Protein AF-A0A8D0HKA5-F1 (afdb_monomer)

Secondary structure (DSSP, 8-state):
--S----EEEEE-TTS-SS--HHHHHHHHHHHHHT--TTS-----EEEEEESS-TTSSTTPPEEEEE--PPPP-----SSSPPPP---------

Organism: Sphenodon punctatus (NCBI:txid8508)

Foldseek 3Di:
DPPDDQQEDEDEPAADDFDDDPVNQVVLVVVQVVPCDPPNDRRHYKYKYWHQNHPPDDPRDIDIAIAHDDDFPPPPPDDDDDDDGPPPRRDDDD

Mean predicted aligned error: 10.41 Å

Radius of gyration: 16.58 Å; Cα contacts (8 Å, |Δi|>4): 115; chains: 1; bounding box: 38×24×51 Å

Structure (mmCIF, N/CA/C/O backbone):
data_AF-A0A8D0HKA5-F1
#
_entry.id   AF-A0A8D0HKA5-F1
#
loop_
_atom_site.group_PDB
_atom_site.id
_atom_site.type_symbol
_atom_site.label_atom_id
_atom_site.label_alt_id
_atom_site.label_comp_id
_atom_site.label_asym_id
_atom_site.label_entity_id
_atom_site.label_seq_id
_atom_site.pdbx_PDB_ins_code
_atom_site.Cartn_x
_atom_site.Cartn_y
_atom_site.Cartn_z
_atom_site.occupancy
_atom_site.B_iso_or_equiv
_atom_site.auth_seq_id
_atom_site.auth_comp_id
_atom_site.auth_asym_id
_atom_site.auth_atom_id
_atom_site.pdbx_PDB_model_num
ATOM 1 N N . MET A 1 1 ? -23.875 -7.288 -3.509 1.00 52.00 1 MET A N 1
ATOM 2 C CA . MET A 1 1 ? -22.911 -7.908 -2.576 1.00 52.00 1 MET A CA 1
ATOM 3 C C . MET A 1 1 ? -23.544 -7.917 -1.193 1.00 52.00 1 MET A C 1
ATOM 5 O O . MET A 1 1 ? -23.808 -6.846 -0.669 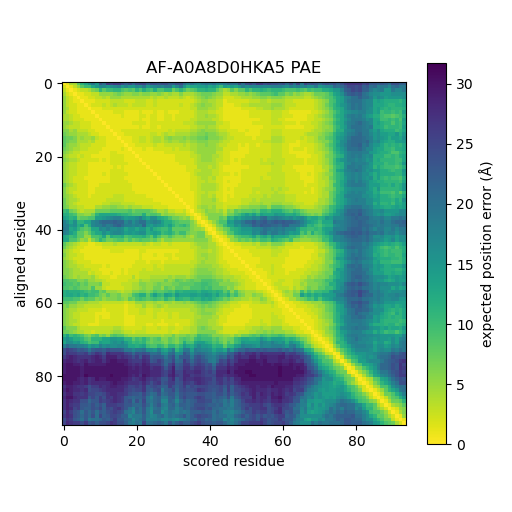1.00 52.00 1 MET A O 1
ATOM 9 N N . ARG A 1 2 ? -23.912 -9.084 -0.656 1.00 78.31 2 ARG A N 1
ATOM 10 C CA . ARG A 1 2 ? -24.443 -9.225 0.712 1.00 78.31 2 ARG A CA 1
ATOM 11 C C . ARG A 1 2 ? -23.490 -10.139 1.479 1.00 78.31 2 ARG A C 1
ATOM 13 O O . ARG A 1 2 ? -23.034 -11.117 0.900 1.00 78.31 2 ARG A O 1
ATOM 20 N N . GLY A 1 3 ? -23.186 -9.799 2.730 1.00 85.69 3 GLY A N 1
ATOM 21 C CA . GLY A 1 3 ? -22.291 -10.594 3.581 1.00 85.69 3 GLY A CA 1
ATOM 22 C C . GLY A 1 3 ? -20.789 -10.384 3.351 1.00 85.69 3 GLY A C 1
ATOM 23 O O . GLY A 1 3 ? -20.009 -11.221 3.784 1.00 85.69 3 GLY A O 1
ATOM 24 N N . LEU A 1 4 ? -20.374 -9.300 2.683 1.00 86.56 4 LEU A N 1
ATOM 25 C CA . LEU A 1 4 ? -18.963 -8.901 2.605 1.00 86.56 4 LEU A CA 1
ATOM 26 C C . LEU A 1 4 ? -18.714 -7.702 3.523 1.00 86.56 4 LEU A C 1
ATOM 28 O O . LEU A 1 4 ? -19.523 -6.773 3.538 1.00 86.56 4 LEU A O 1
ATOM 32 N N . SER A 1 5 ? -17.582 -7.719 4.225 1.00 86.44 5 SER A N 1
ATOM 33 C CA . SER A 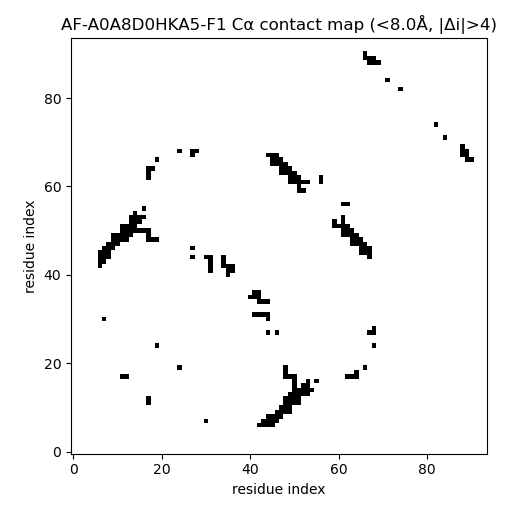1 5 ? -17.085 -6.604 5.037 1.00 86.44 5 SER A CA 1
ATOM 34 C C . SER A 1 5 ? -15.806 -6.046 4.420 1.00 86.44 5 SER A C 1
ATOM 36 O O . SER A 1 5 ? -14.986 -6.802 3.899 1.00 86.44 5 SER A O 1
ATOM 38 N N . LEU A 1 6 ? -15.628 -4.726 4.479 1.00 89.38 6 LEU A N 1
ATOM 39 C CA . LEU A 1 6 ? -14.371 -4.082 4.104 1.00 89.38 6 LEU A CA 1
ATOM 40 C C . LEU A 1 6 ? -13.297 -4.443 5.139 1.00 89.38 6 LEU A C 1
ATOM 42 O O . LEU A 1 6 ? -13.489 -4.185 6.322 1.00 89.38 6 LEU A O 1
ATOM 46 N N . VAL A 1 7 ? -12.191 -5.040 4.689 1.00 90.56 7 VAL A N 1
ATOM 47 C CA . VAL A 1 7 ? -11.093 -5.515 5.559 1.00 90.56 7 VAL A CA 1
ATOM 48 C C . VAL A 1 7 ? -9.744 -4.866 5.247 1.00 90.56 7 VAL A C 1
ATOM 50 O O . VAL A 1 7 ? -8.721 -5.277 5.789 1.00 90.56 7 VAL A O 1
ATOM 53 N N . GLY A 1 8 ? -9.700 -3.899 4.329 1.00 93.50 8 GLY A N 1
ATOM 54 C CA . GLY A 1 8 ? -8.436 -3.348 3.857 1.00 93.50 8 GLY A CA 1
ATOM 55 C C . GLY A 1 8 ? -8.506 -2.689 2.487 1.00 93.50 8 GLY A C 1
ATOM 56 O O . GLY A 1 8 ? -9.586 -2.417 1.962 1.00 93.50 8 GLY A O 1
ATOM 57 N N . TRP A 1 9 ? -7.333 -2.448 1.910 1.00 96.56 9 TRP A N 1
ATOM 58 C CA . TRP A 1 9 ? -7.157 -1.755 0.637 1.00 96.56 9 TRP A CA 1
ATOM 59 C C . TRP A 1 9 ? -5.894 -2.242 -0.084 1.00 96.56 9 TRP A C 1
ATOM 61 O O . TRP A 1 9 ? -5.007 -2.860 0.505 1.00 96.56 9 TRP A O 1
ATOM 71 N N . TYR A 1 10 ? -5.813 -1.970 -1.384 1.00 97.88 10 TYR A N 1
ATOM 72 C CA . TYR A 1 10 ? -4.610 -2.220 -2.167 1.00 97.88 10 TYR A CA 1
ATOM 73 C C . TYR A 1 10 ? -4.426 -1.139 -3.229 1.00 97.88 10 TYR A C 1
ATOM 75 O O . TYR A 1 10 ? -5.400 -0.558 -3.712 1.00 97.88 10 TYR A O 1
ATOM 83 N N . HIS A 1 11 ? -3.182 -0.912 -3.636 1.00 98.25 11 HIS A N 1
ATOM 84 C CA . HIS A 1 11 ? -2.864 -0.188 -4.865 1.00 98.25 11 HIS A CA 1
ATOM 85 C C . HIS A 1 11 ? -1.584 -0.744 -5.492 1.00 98.25 11 HIS A C 1
ATOM 87 O O . HIS A 1 11 ? -0.961 -1.673 -4.974 1.00 98.25 11 HIS A O 1
ATOM 93 N N . SER A 1 12 ? -1.223 -0.220 -6.662 1.00 97.81 12 SER A N 1
ATOM 94 C CA . SER A 1 12 ? -0.023 -0.648 -7.375 1.00 97.81 12 SER A CA 1
ATOM 95 C C . SER A 1 12 ? 1.072 0.411 -7.339 1.00 97.81 12 SER A C 1
ATOM 97 O O . SER A 1 12 ? 0.788 1.603 -7.444 1.00 97.81 12 SER A O 1
ATOM 99 N N . HIS A 1 13 ? 2.319 -0.051 -7.309 1.00 97.75 13 HIS A N 1
ATOM 100 C CA . HIS A 1 13 ? 3.510 0.666 -7.753 1.00 97.75 13 HIS A CA 1
ATOM 101 C C . HIS A 1 13 ? 3.939 0.060 -9.093 1.00 97.75 13 HIS A C 1
ATOM 103 O O . HIS A 1 13 ? 4.763 -0.853 -9.103 1.00 97.75 13 HIS A O 1
ATOM 109 N N . PRO A 1 14 ? 3.381 0.511 -10.236 1.00 95.69 14 PRO A N 1
ATOM 110 C CA . PRO A 1 14 ? 3.495 -0.215 -11.500 1.00 95.69 14 PRO A CA 1
ATOM 111 C C . PRO A 1 14 ? 4.940 -0.535 -11.883 1.00 95.69 14 PRO A C 1
ATOM 113 O O . PRO A 1 14 ? 5.233 -1.666 -12.247 1.00 95.69 14 PRO A O 1
ATOM 116 N N . PHE A 1 15 ? 5.841 0.433 -11.714 1.00 95.81 15 PHE A N 1
ATOM 117 C CA . PHE A 1 15 ? 7.264 0.320 -12.054 1.00 95.81 15 PHE A CA 1
ATOM 118 C C . PHE A 1 15 ? 8.188 0.417 -10.829 1.00 95.81 15 PHE A C 1
ATOM 120 O O . PHE A 1 15 ? 9.404 0.498 -10.978 1.00 95.81 15 PHE A O 1
ATOM 127 N N . GLY A 1 16 ? 7.620 0.449 -9.620 1.00 94.25 16 GLY A N 1
ATOM 128 C CA . GLY A 1 16 ? 8.353 0.594 -8.362 1.00 94.25 16 GLY A CA 1
ATOM 129 C C . GLY A 1 16 ? 8.374 -0.701 -7.558 1.00 94.25 16 GLY A C 1
ATOM 130 O O . GLY A 1 16 ? 7.636 -1.641 -7.846 1.00 94.25 16 GLY A O 1
ATOM 131 N N . HIS A 1 17 ? 9.206 -0.751 -6.519 1.00 93.75 17 HIS A N 1
ATOM 132 C CA . HIS A 1 17 ? 9.186 -1.877 -5.589 1.00 93.75 17 HIS A CA 1
ATOM 133 C C . HIS A 1 17 ? 7.805 -2.007 -4.934 1.00 93.75 17 HIS A C 1
ATOM 135 O O . HIS A 1 17 ? 7.178 -1.006 -4.578 1.00 93.75 17 HIS A O 1
ATOM 141 N N . ALA A 1 18 ? 7.377 -3.248 -4.697 1.00 95.94 18 ALA A N 1
ATOM 142 C CA . ALA A 1 18 ? 6.230 -3.557 -3.849 1.00 95.94 18 ALA A CA 1
ATOM 143 C C . ALA A 1 18 ? 6.592 -3.332 -2.369 1.00 95.94 18 ALA A C 1
ATOM 145 O O . ALA A 1 18 ? 6.671 -4.266 -1.583 1.00 95.94 18 ALA A O 1
ATOM 146 N N . LEU A 1 19 ? 6.920 -2.098 -2.006 1.00 95.81 19 LEU A N 1
ATOM 147 C CA . LEU A 1 19 ? 7.202 -1.668 -0.642 1.00 95.81 19 LEU A CA 1
ATOM 148 C C . LEU A 1 19 ? 6.352 -0.428 -0.356 1.00 95.81 19 LEU A C 1
ATOM 150 O O . LEU A 1 19 ? 6.203 0.399 -1.261 1.00 95.81 19 LEU A O 1
ATOM 154 N N . PRO A 1 20 ? 5.802 -0.292 0.861 1.00 96.62 20 PRO A N 1
ATOM 155 C CA . PRO A 1 20 ? 5.003 0.869 1.219 1.00 96.62 20 PRO A CA 1
ATOM 156 C C . PRO A 1 20 ? 5.870 2.133 1.258 1.00 96.62 20 PRO A C 1
ATOM 158 O O . PRO A 1 20 ? 6.977 2.139 1.802 1.00 96.62 20 PRO A O 1
ATOM 161 N N . SER A 1 21 ? 5.354 3.211 0.680 1.00 95.94 21 SER A N 1
ATOM 162 C CA . SER A 1 21 ? 5.875 4.566 0.822 1.00 95.94 21 SER A CA 1
ATOM 163 C C . SER A 1 21 ? 5.389 5.212 2.126 1.00 95.94 21 SER A C 1
ATOM 165 O O . SER A 1 21 ? 4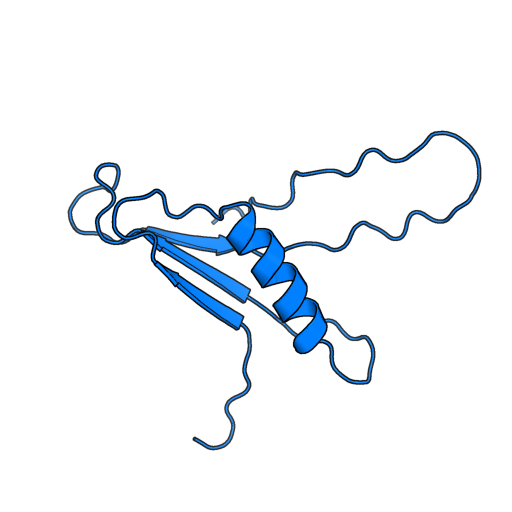.522 4.681 2.820 1.00 95.94 21 SER A O 1
ATOM 167 N N . LEU A 1 22 ? 5.914 6.397 2.459 1.00 95.06 22 LEU A N 1
ATOM 168 C CA . LEU A 1 22 ? 5.403 7.182 3.592 1.00 95.06 22 LEU A CA 1
ATOM 169 C C . LEU A 1 22 ? 3.922 7.546 3.414 1.00 95.06 22 LEU A C 1
ATOM 171 O O . LEU A 1 22 ? 3.161 7.465 4.369 1.00 95.06 22 LEU A O 1
ATOM 175 N N . GLN A 1 23 ? 3.505 7.867 2.186 1.00 96.88 23 GLN A N 1
ATOM 176 C CA . GLN A 1 23 ? 2.106 8.177 1.885 1.00 96.88 23 GLN A CA 1
ATOM 177 C C . GLN A 1 23 ? 1.201 6.958 2.097 1.00 96.88 23 GLN A C 1
ATOM 179 O O . GLN A 1 23 ? 0.088 7.100 2.595 1.00 96.88 23 GLN A O 1
ATOM 184 N N . ASP A 1 24 ? 1.690 5.760 1.773 1.00 96.56 24 ASP A N 1
ATOM 185 C CA . ASP A 1 24 ? 0.933 4.518 1.960 1.00 96.56 24 ASP A CA 1
ATOM 186 C C . ASP A 1 24 ? 0.785 4.178 3.448 1.00 96.56 24 ASP A C 1
ATOM 188 O O . ASP A 1 24 ? -0.256 3.684 3.878 1.00 96.56 24 ASP A O 1
ATOM 192 N N . ILE A 1 25 ? 1.812 4.483 4.247 1.00 94.81 25 ILE A N 1
ATOM 193 C CA . ILE A 1 25 ? 1.786 4.353 5.709 1.00 94.81 25 ILE A CA 1
ATOM 194 C C . ILE A 1 25 ? 0.772 5.329 6.319 1.00 94.81 25 ILE A C 1
ATOM 196 O O . ILE A 1 25 ? -0.044 4.912 7.144 1.00 94.81 25 ILE A O 1
ATOM 200 N N . ASP A 1 26 ? 0.779 6.595 5.892 1.00 94.38 26 ASP A N 1
ATOM 201 C CA . ASP A 1 26 ? -0.174 7.608 6.363 1.00 94.38 26 ASP A CA 1
ATOM 202 C C . ASP A 1 26 ? -1.617 7.218 5.996 1.00 94.38 26 ASP A C 1
ATOM 204 O O . ASP A 1 26 ? -2.512 7.228 6.844 1.00 94.38 26 ASP A O 1
ATOM 208 N N . ALA A 1 27 ? -1.837 6.768 4.755 1.00 95.56 27 ALA A N 1
ATOM 209 C CA . ALA A 1 27 ? -3.137 6.278 4.303 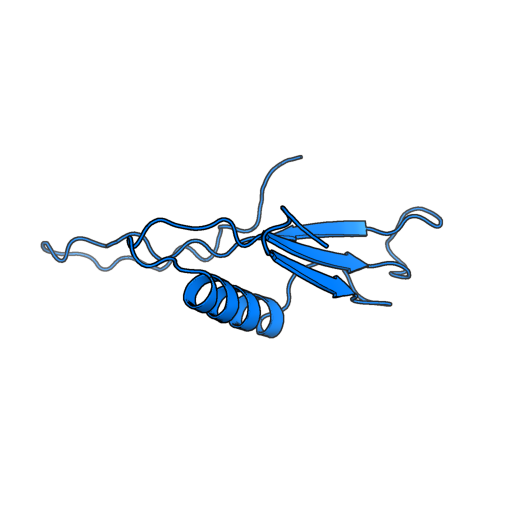1.00 95.56 27 ALA A CA 1
ATOM 210 C C . ALA A 1 27 ? -3.599 5.045 5.097 1.00 95.56 27 ALA A C 1
ATOM 212 O O . ALA A 1 27 ? -4.769 4.949 5.475 1.00 95.56 27 ALA A O 1
ATOM 213 N N . GLN A 1 28 ? -2.691 4.109 5.390 1.00 94.75 28 GLN A N 1
ATOM 214 C CA . GLN A 1 28 ? -2.997 2.939 6.208 1.00 94.75 28 GLN A CA 1
ATOM 215 C C . GLN A 1 28 ? -3.432 3.329 7.625 1.00 94.75 28 GLN A C 1
ATOM 217 O O . GLN A 1 28 ? -4.387 2.751 8.147 1.00 94.75 28 GLN A O 1
ATOM 222 N N . MET A 1 29 ? -2.770 4.309 8.244 1.00 91.75 29 MET A N 1
ATOM 223 C CA . MET A 1 29 ? -3.152 4.808 9.565 1.00 91.75 29 MET A CA 1
ATOM 224 C C . MET A 1 29 ? -4.563 5.412 9.542 1.00 91.75 29 MET A C 1
ATOM 226 O O . MET A 1 29 ? -5.400 5.064 10.378 1.00 91.75 29 MET A O 1
ATOM 230 N N . ASP A 1 30 ? -4.864 6.234 8.537 1.00 91.94 30 ASP A N 1
ATOM 231 C CA . ASP A 1 30 ? -6.194 6.810 8.341 1.00 91.94 30 ASP A CA 1
ATOM 232 C C . ASP A 1 30 ? -7.276 5.739 8.150 1.00 91.94 30 ASP A C 1
ATOM 234 O O . ASP A 1 30 ? -8.377 5.858 8.695 1.00 91.94 30 ASP A O 1
ATOM 238 N N . TYR A 1 31 ? -6.999 4.693 7.367 1.00 92.44 31 TYR A N 1
ATOM 239 C CA . TYR A 1 31 ? -7.955 3.608 7.150 1.00 92.44 31 TYR A CA 1
ATOM 240 C C . TYR A 1 31 ? -8.153 2.744 8.393 1.00 92.44 31 TYR A C 1
ATOM 242 O O . TYR A 1 31 ? -9.292 2.379 8.682 1.00 92.44 31 TYR A O 1
ATOM 250 N N . GLN A 1 32 ? -7.100 2.491 9.174 1.00 88.75 32 GLN A N 1
ATOM 251 C CA . GLN A 1 32 ? -7.217 1.823 10.471 1.00 88.75 32 GLN A CA 1
ATOM 252 C C . GLN A 1 32 ? -8.142 2.594 11.425 1.00 88.75 32 GLN A C 1
ATOM 254 O O . GLN A 1 32 ? -8.998 1.981 12.060 1.00 88.75 32 GLN A O 1
ATOM 259 N N . LEU A 1 33 ? -8.027 3.926 11.482 1.00 86.88 33 LEU A N 1
ATOM 260 C CA . LEU A 1 33 ? -8.902 4.77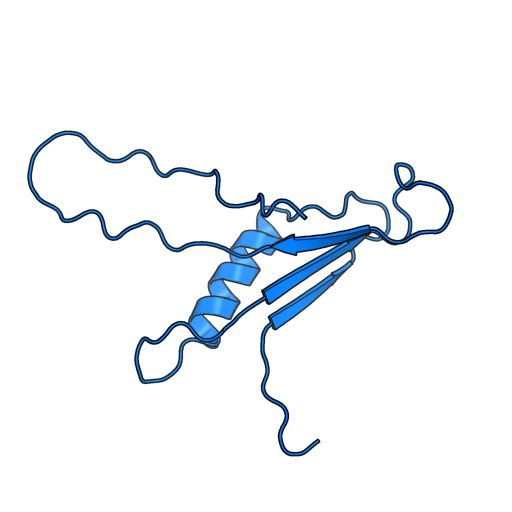3 12.302 1.00 86.88 33 LEU A CA 1
ATOM 261 C C . LEU A 1 33 ? -10.346 4.787 11.784 1.00 86.88 33 LEU A C 1
ATOM 263 O O . LEU A 1 33 ? -11.287 4.699 12.566 1.00 86.88 33 LEU A O 1
ATOM 267 N N . LYS A 1 34 ? -10.545 4.859 10.463 1.00 87.31 34 LYS A N 1
ATOM 268 C CA . LYS A 1 34 ? -11.887 4.851 9.850 1.00 87.31 34 LYS A CA 1
ATOM 269 C C . LYS A 1 34 ? -12.605 3.512 10.018 1.00 87.31 34 LYS A C 1
ATOM 271 O O . LYS A 1 34 ? -13.830 3.489 10.105 1.00 87.31 34 LYS A O 1
ATOM 276 N N . LEU A 1 35 ? -11.856 2.410 10.028 1.00 85.38 35 LEU A N 1
ATOM 277 C CA . LEU A 1 35 ? -12.385 1.061 10.228 1.00 85.38 35 LEU A CA 1
ATOM 278 C C . LEU A 1 35 ? -12.471 0.667 11.705 1.00 85.38 35 LEU A C 1
ATOM 280 O O . LEU A 1 35 ? -13.012 -0.394 12.010 1.00 85.38 35 LEU A O 1
ATOM 284 N N . GLN A 1 36 ? -11.990 1.505 12.627 1.00 80.31 36 GLN A N 1
ATOM 285 C CA . GLN A 1 36 ? -12.156 1.294 14.059 1.00 80.31 36 GLN A CA 1
ATOM 286 C C . GLN A 1 36 ? -13.651 1.232 14.391 1.00 80.31 36 GLN A C 1
ATOM 288 O O . GLN A 1 36 ? -14.394 2.202 14.245 1.00 80.31 36 GLN A O 1
ATOM 293 N N . GLY A 1 37 ? -14.111 0.051 14.805 1.00 73.31 37 GLY A N 1
ATOM 294 C CA . GLY A 1 37 ? -15.499 -0.147 15.205 1.00 73.31 37 GLY A CA 1
ATOM 295 C C . GLY A 1 37 ? -15.828 0.585 16.508 1.00 73.31 37 GLY A C 1
ATOM 296 O O . GLY A 1 37 ? -14.946 1.029 17.242 1.00 73.31 37 GLY A O 1
ATOM 297 N N . SER A 1 38 ? -17.114 0.617 16.858 1.00 68.94 38 SER A N 1
ATOM 298 C CA . SER A 1 38 ? -17.640 1.253 18.079 1.00 68.94 38 SER A CA 1
ATOM 299 C C . SER A 1 38 ? -17.031 0.749 19.393 1.00 68.94 38 SER A C 1
ATOM 301 O O . SER A 1 38 ? -17.176 1.398 20.423 1.00 68.94 38 SER A O 1
ATOM 303 N N . ASN A 1 39 ? -16.370 -0.410 19.377 1.00 64.38 39 ASN A N 1
ATOM 304 C CA . ASN A 1 39 ? -15.938 -1.116 20.583 1.00 64.38 39 ASN A CA 1
ATOM 305 C C . ASN A 1 39 ? -14.446 -0.929 20.893 1.00 64.38 39 ASN A C 1
ATOM 307 O O . ASN A 1 39 ? -13.903 -1.698 21.682 1.00 64.38 39 ASN A O 1
ATOM 311 N N . ASN A 1 40 ? -13.756 0.014 20.233 1.00 59.28 40 ASN A N 1
ATOM 312 C CA . ASN A 1 40 ? -12.292 0.163 20.312 1.00 59.28 40 ASN A CA 1
ATOM 313 C C . ASN A 1 40 ? -11.509 -1.128 19.989 1.00 59.28 40 ASN A C 1
ATOM 315 O O . ASN A 1 40 ? -10.308 -1.220 20.226 1.00 59.28 40 ASN A O 1
ATOM 319 N N . SER A 1 41 ? -12.183 -2.137 19.437 1.00 60.78 41 SER A N 1
ATOM 320 C CA . SER A 1 41 ? -11.576 -3.375 18.980 1.00 60.78 41 SER A CA 1
ATOM 321 C C . SER A 1 41 ? -10.930 -3.113 17.629 1.00 60.78 41 SER A C 1
ATOM 323 O O . SER A 1 41 ? -11.607 -2.612 16.725 1.00 60.78 41 SER A O 1
ATOM 325 N N . PHE A 1 42 ? -9.663 -3.490 17.475 1.00 60.78 42 PHE A N 1
ATOM 326 C CA . PHE A 1 42 ? -8.983 -3.461 16.185 1.00 60.78 42 PHE A CA 1
ATOM 327 C C . PHE A 1 42 ? -9.761 -4.312 15.175 1.00 60.78 42 PHE A C 1
ATOM 329 O O . PHE A 1 42 ? -9.778 -5.539 15.257 1.00 60.78 42 PHE A O 1
ATOM 336 N N . GLN A 1 43 ? -10.443 -3.655 14.239 1.00 69.00 43 GLN A N 1
ATOM 337 C CA . GLN A 1 43 ? -10.944 -4.319 13.042 1.00 69.00 43 GLN A CA 1
ATOM 338 C C . GLN A 1 43 ? -9.754 -4.545 12.102 1.00 69.00 43 GLN A C 1
ATOM 340 O O . GLN A 1 43 ? -8.873 -3.681 12.026 1.00 69.00 43 GLN A O 1
ATOM 345 N N . PRO A 1 44 ? -9.684 -5.683 11.393 1.00 78.62 44 PRO A N 1
ATOM 346 C CA . PRO A 1 44 ? -8.606 -5.916 10.447 1.00 78.62 44 PRO A CA 1
ATOM 347 C C . PRO A 1 44 ? -8.653 -4.860 9.334 1.00 78.62 44 PRO A C 1
ATOM 349 O O . PRO A 1 44 ? -9.670 -4.697 8.662 1.00 78.62 44 PRO A O 1
ATOM 352 N N . CYS A 1 45 ? -7.536 -4.159 9.142 1.00 90.12 45 CYS A N 1
ATOM 353 C CA . CYS A 1 45 ? -7.290 -3.279 8.004 1.00 90.12 45 CYS A CA 1
ATOM 354 C C . CYS A 1 45 ? -5.966 -3.705 7.370 1.00 90.12 45 CYS A C 1
ATOM 356 O O . CYS A 1 45 ? -4.901 -3.285 7.815 1.00 90.12 45 CYS A O 1
ATOM 358 N N . LEU A 1 46 ? -6.017 -4.590 6.378 1.00 92.81 46 LEU A N 1
ATOM 359 C CA . LEU A 1 46 ? -4.841 -5.069 5.655 1.00 92.81 46 LEU A CA 1
ATOM 360 C C . LEU A 1 46 ? -4.536 -4.149 4.467 1.00 92.81 46 LEU A C 1
ATOM 362 O O . LEU A 1 46 ? -5.419 -3.902 3.645 1.00 92.81 46 LEU A O 1
ATOM 366 N N . ALA A 1 47 ? -3.293 -3.690 4.340 1.00 96.31 47 ALA A N 1
ATOM 367 C CA . ALA A 1 47 ? -2.838 -2.964 3.161 1.00 96.31 47 ALA A CA 1
ATOM 368 C C . ALA A 1 47 ? -1.953 -3.852 2.282 1.00 96.31 47 ALA A C 1
ATOM 370 O O . ALA A 1 47 ? -1.110 -4.590 2.793 1.00 96.31 47 ALA A O 1
ATOM 371 N N . LEU A 1 48 ? -2.128 -3.772 0.961 1.00 98.06 48 LEU A N 1
ATOM 372 C CA . LEU A 1 48 ? -1.314 -4.498 -0.017 1.00 98.06 48 LEU A CA 1
ATOM 373 C C . LEU A 1 48 ? -0.731 -3.542 -1.068 1.00 98.06 48 LEU A C 1
ATOM 375 O O . LEU A 1 48 ? -1.467 -2.779 -1.697 1.00 98.06 48 LEU A O 1
ATOM 379 N N . ILE A 1 49 ? 0.573 -3.657 -1.329 1.00 98.44 49 ILE A N 1
ATOM 380 C CA . ILE A 1 49 ? 1.232 -3.018 -2.477 1.00 98.44 49 ILE A CA 1
ATOM 381 C C . ILE A 1 49 ? 1.498 -4.068 -3.551 1.00 98.44 49 ILE A C 1
ATOM 383 O O . ILE A 1 49 ? 2.146 -5.080 -3.281 1.00 98.44 49 ILE A O 1
ATOM 387 N N . CYS A 1 50 ? 1.048 -3.817 -4.779 1.00 97.56 50 CYS A N 1
ATOM 388 C CA . CYS A 1 50 ? 1.366 -4.647 -5.940 1.00 97.56 50 CYS A CA 1
ATOM 389 C C . CYS A 1 50 ? 2.412 -3.961 -6.834 1.00 97.56 50 CYS A C 1
ATOM 391 O O . CYS A 1 50 ? 2.195 -2.851 -7.312 1.00 97.56 50 CYS A O 1
ATOM 393 N N . GLY A 1 51 ? 3.541 -4.618 -7.091 1.00 96.62 51 GLY A N 1
ATOM 394 C CA . GLY A 1 51 ? 4.564 -4.192 -8.047 1.00 96.62 51 GLY A CA 1
ATOM 395 C C . GLY A 1 51 ? 4.548 -5.084 -9.290 1.00 96.62 51 GLY A C 1
ATOM 396 O O . GLY A 1 51 ? 5.318 -6.049 -9.322 1.00 96.62 51 GLY A O 1
ATOM 397 N N . PRO A 1 52 ? 3.679 -4.821 -10.287 1.00 95.75 52 PRO A N 1
ATOM 398 C CA . PRO A 1 52 ? 3.465 -5.724 -11.418 1.00 95.75 52 PRO A CA 1
ATOM 399 C C . PRO A 1 52 ? 4.560 -5.675 -12.492 1.00 95.75 52 PRO A C 1
ATOM 401 O O . PRO A 1 52 ? 4.816 -6.693 -13.126 1.00 95.75 52 PRO A O 1
ATOM 404 N N . TYR A 1 53 ? 5.220 -4.529 -12.693 1.00 94.69 53 TYR A N 1
ATOM 405 C CA . TYR A 1 53 ? 6.204 -4.324 -13.771 1.00 94.69 53 TYR A CA 1
ATOM 406 C C . TYR A 1 53 ? 7.560 -3.843 -13.251 1.00 94.69 53 TYR A C 1
ATOM 408 O O . TYR A 1 53 ? 8.345 -3.237 -13.981 1.00 94.69 53 TYR A O 1
ATOM 416 N N . TYR A 1 54 ? 7.844 -4.082 -11.972 1.00 93.62 54 TYR A N 1
ATOM 417 C CA . TYR A 1 54 ? 9.129 -3.724 -11.398 1.00 93.62 54 TYR A CA 1
ATOM 418 C C . TYR A 1 54 ? 10.244 -4.558 -12.040 1.00 93.62 54 TYR A C 1
ATOM 420 O O . TYR A 1 54 ? 10.236 -5.784 -11.959 1.00 93.62 54 TYR A O 1
ATOM 428 N N . HIS A 1 55 ? 11.233 -3.895 -12.646 1.00 91.44 55 HIS A N 1
ATOM 429 C CA . HIS A 1 55 ? 12.324 -4.561 -13.371 1.00 91.44 55 HIS A CA 1
ATOM 430 C C . HIS A 1 55 ? 13.174 -5.509 -12.508 1.00 91.44 55 HIS A C 1
ATOM 432 O O . HIS A 1 55 ? 13.853 -6.374 -13.050 1.00 91.44 55 HIS A O 1
ATOM 438 N N . GLY A 1 56 ? 13.139 -5.372 -11.178 1.00 90.44 56 GLY A N 1
ATOM 439 C CA . GLY A 1 56 ? 13.789 -6.306 -10.254 1.00 90.44 56 GLY A CA 1
ATOM 440 C C . GLY A 1 56 ? 12.923 -7.508 -9.844 1.00 90.44 56 GLY A C 1
ATOM 441 O O . GLY A 1 56 ? 13.247 -8.185 -8.861 1.00 90.44 56 GLY A O 1
ATOM 442 N N . ASN A 1 57 ? 11.795 -7.765 -10.510 1.00 90.25 57 ASN A N 1
ATOM 443 C CA . ASN A 1 57 ? 11.036 -9.008 -10.353 1.00 90.25 57 ASN A CA 1
ATOM 444 C C . ASN A 1 57 ? 11.659 -10.137 -11.180 1.00 90.25 57 ASN A C 1
ATOM 446 O O . ASN A 1 57 ? 12.283 -9.902 -12.212 1.00 90.25 57 ASN A O 1
ATOM 450 N N . GLN A 1 58 ? 11.500 -11.376 -10.712 1.00 86.00 58 GLN A N 1
ATOM 451 C CA . GLN A 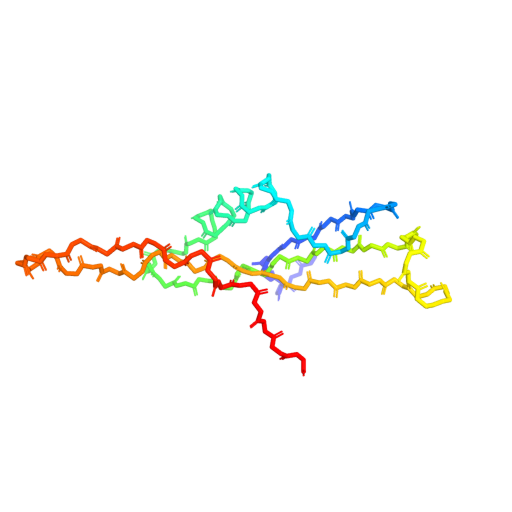1 58 ? 11.925 -12.540 -11.481 1.00 86.00 58 GLN A CA 1
ATOM 452 C C . GLN A 1 58 ? 10.842 -12.866 -12.510 1.00 86.00 58 GLN A C 1
ATOM 454 O O . GLN A 1 58 ? 9.719 -13.214 -12.155 1.00 86.00 58 GLN A O 1
ATOM 459 N N . GLY A 1 59 ? 11.170 -12.719 -13.792 1.00 84.25 59 GLY A N 1
ATOM 460 C CA . GLY A 1 59 ? 10.231 -12.998 -14.877 1.00 84.25 59 GLY A CA 1
ATOM 461 C C . GLY A 1 59 ? 9.027 -12.050 -14.895 1.00 84.25 59 GLY A C 1
ATOM 462 O O . GLY A 1 59 ? 9.149 -10.859 -14.618 1.00 84.25 59 GLY A O 1
ATOM 463 N N . SER A 1 60 ? 7.862 -12.585 -15.263 1.00 86.50 60 SER A N 1
ATOM 464 C CA . SER A 1 60 ? 6.600 -11.847 -15.421 1.00 86.50 60 SER A CA 1
ATOM 465 C C . SER A 1 60 ? 5.724 -11.843 -14.163 1.00 86.50 60 SER A C 1
ATOM 467 O O . SER A 1 60 ? 4.521 -11.594 -14.249 1.00 86.50 60 SER A O 1
ATOM 469 N N . GLU A 1 61 ? 6.286 -12.183 -13.005 1.00 91.94 61 GLU A N 1
ATOM 470 C CA . GLU A 1 61 ? 5.534 -12.266 -11.757 1.00 91.94 61 GLU A CA 1
ATOM 471 C C . GLU A 1 61 ? 5.373 -10.888 -11.109 1.00 91.94 61 GLU A C 1
ATOM 473 O O . GLU A 1 61 ? 6.312 -10.091 -11.012 1.00 91.94 61 GLU A O 1
ATOM 478 N N . SER A 1 62 ? 4.162 -10.612 -10.625 1.00 94.00 62 SER A N 1
ATOM 479 C CA . SER A 1 62 ? 3.906 -9.451 -9.774 1.00 94.00 62 SER A CA 1
ATOM 480 C C . SER A 1 62 ? 4.384 -9.742 -8.357 1.00 94.00 62 SER A C 1
ATOM 482 O O . SER A 1 62 ? 4.079 -10.797 -7.805 1.00 94.00 62 SER A O 1
ATOM 484 N N . LYS A 1 63 ? 5.071 -8.785 -7.729 1.00 95.69 63 LYS A N 1
ATOM 485 C CA . LYS A 1 63 ? 5.334 -8.855 -6.286 1.00 95.69 63 LYS A CA 1
ATOM 486 C C . LYS A 1 63 ? 4.182 -8.217 -5.531 1.00 95.69 63 LYS A C 1
ATOM 488 O O . LYS A 1 63 ? 3.799 -7.093 -5.841 1.00 95.69 63 LYS A O 1
ATOM 493 N N . ILE A 1 64 ? 3.654 -8.919 -4.537 1.00 96.38 64 ILE A N 1
ATOM 494 C CA . ILE A 1 64 ? 2.616 -8.413 -3.639 1.00 96.38 64 ILE A CA 1
ATOM 495 C C . ILE A 1 64 ? 3.215 -8.349 -2.242 1.00 96.38 64 ILE A C 1
ATOM 497 O O . ILE A 1 64 ? 3.785 -9.330 -1.771 1.00 96.38 64 ILE A O 1
ATOM 501 N N . SER A 1 65 ? 3.093 -7.196 -1.597 1.00 96.38 65 SER A N 1
ATOM 502 C CA . SER A 1 65 ? 3.649 -6.958 -0.271 1.00 96.38 65 SER A CA 1
ATOM 503 C C . SER A 1 65 ? 2.554 -6.506 0.687 1.00 96.38 65 SER A C 1
ATOM 505 O O . SER A 1 65 ? 2.026 -5.399 0.520 1.00 96.38 65 SER A O 1
ATOM 507 N N . PRO A 1 66 ? 2.161 -7.362 1.645 1.00 95.94 66 PRO A N 1
ATOM 508 C CA . PRO A 1 66 ? 1.261 -6.970 2.712 1.00 95.94 66 PRO A CA 1
ATOM 509 C C . PRO A 1 66 ? 1.982 -6.126 3.763 1.00 95.94 66 PRO A C 1
ATOM 511 O O . PRO A 1 66 ? 3.119 -6.411 4.135 1.00 95.94 66 PRO A O 1
ATOM 514 N N . PHE A 1 67 ? 1.292 -5.120 4.293 1.00 93.62 67 PHE A N 1
ATOM 515 C CA . PHE A 1 67 ? 1.764 -4.349 5.436 1.00 93.62 67 PHE A CA 1
ATOM 516 C C . PHE A 1 67 ? 0.605 -3.902 6.336 1.00 93.62 67 PHE A C 1
ATOM 518 O O . PHE A 1 67 ? -0.559 -3.854 5.935 1.00 93.62 67 PHE A O 1
ATOM 525 N N . TRP A 1 68 ? 0.950 -3.592 7.582 1.00 89.81 68 TRP A N 1
ATOM 526 C CA . TRP A 1 68 ? 0.064 -3.004 8.582 1.00 89.81 68 TRP A CA 1
ATOM 527 C C . TRP A 1 68 ? 0.876 -2.041 9.451 1.00 89.81 68 TRP A C 1
ATOM 529 O O . TRP A 1 68 ? 2.101 -2.164 9.523 1.00 89.81 68 TRP A O 1
ATOM 539 N N . VAL A 1 69 ? 0.213 -1.084 10.099 1.00 87.81 69 VAL A N 1
ATOM 540 C CA . VAL A 1 69 ? 0.876 -0.122 10.984 1.00 87.81 69 VAL A CA 1
ATOM 541 C C . VAL A 1 69 ? 0.461 -0.432 12.414 1.00 87.81 69 VAL A C 1
ATOM 543 O O . VAL A 1 69 ? -0.692 -0.221 12.794 1.00 87.81 69 VAL A O 1
ATOM 546 N N . MET A 1 70 ? 1.401 -0.926 13.223 1.00 79.94 70 MET A N 1
ATOM 547 C CA . MET A 1 70 ? 1.162 -1.052 14.659 1.00 79.94 70 MET A CA 1
ATOM 548 C C . MET A 1 70 ? 1.041 0.342 15.280 1.00 79.94 70 MET A C 1
ATOM 550 O O . MET A 1 70 ? 1.940 1.165 15.074 1.00 79.94 70 MET A O 1
ATOM 554 N N . PRO A 1 71 ? -0.017 0.619 16.065 1.00 66.56 71 PRO A N 1
ATOM 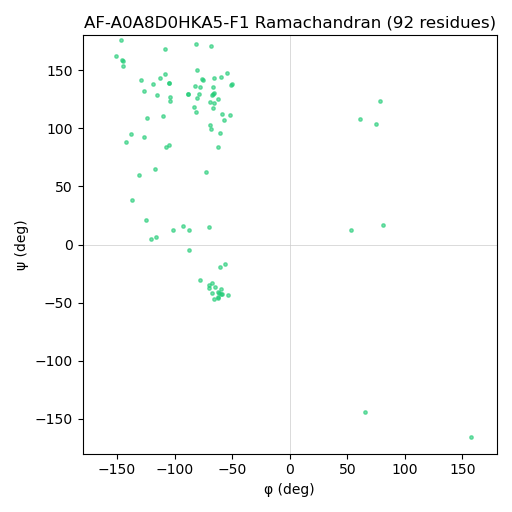555 C CA . PRO A 1 71 ? -0.005 1.766 16.956 1.00 66.56 71 PRO A CA 1
ATOM 556 C C . PRO A 1 71 ? 1.231 1.682 17.861 1.00 66.56 71 PRO A C 1
ATOM 558 O O . PRO A 1 71 ? 1.654 0.573 18.211 1.00 66.56 71 PRO A O 1
ATOM 561 N N . PRO A 1 72 ? 1.815 2.821 18.266 1.00 61.47 72 PRO A N 1
ATOM 562 C CA . PRO A 1 72 ? 2.817 2.817 19.320 1.00 61.47 72 PRO A CA 1
ATOM 563 C C . PRO A 1 72 ? 2.273 2.030 20.522 1.00 61.47 72 PRO A C 1
ATOM 565 O O . PRO A 1 72 ? 1.095 2.203 20.852 1.00 61.47 72 PRO A O 1
ATOM 568 N N . PRO A 1 73 ? 3.085 1.183 21.182 1.00 60.53 73 PRO A N 1
ATOM 569 C CA . PRO A 1 73 ? 2.694 0.624 22.466 1.00 60.53 73 PRO A CA 1
ATOM 570 C C . PRO A 1 73 ? 2.252 1.773 23.370 1.00 60.53 73 PRO A C 1
ATOM 572 O O . PRO A 1 73 ? 2.900 2.824 23.374 1.00 60.53 73 PRO A O 1
ATOM 575 N N . GLU A 1 74 ? 1.164 1.595 24.117 1.00 53.56 74 GLU A N 1
ATOM 576 C CA . GLU A 1 74 ? 0.817 2.524 25.187 1.00 53.56 74 GLU A CA 1
ATOM 577 C C . GLU A 1 74 ? 1.972 2.509 26.187 1.00 53.56 74 GLU A C 1
ATOM 579 O O . GLU A 1 74 ? 2.100 1.621 27.028 1.00 53.56 74 GLU A O 1
ATOM 584 N N . VAL A 1 75 ? 2.884 3.462 26.044 1.00 47.12 75 VAL A N 1
ATOM 585 C CA . VAL A 1 75 ? 3.939 3.682 27.016 1.00 47.12 75 VAL A CA 1
ATOM 586 C C . VAL A 1 75 ? 3.225 4.230 28.237 1.00 47.12 75 VAL A C 1
ATOM 588 O O . VAL A 1 75 ? 2.765 5.369 28.256 1.00 47.12 75 VAL A O 1
ATOM 591 N N . SER A 1 76 ? 3.030 3.375 29.238 1.00 42.75 76 SER A N 1
ATOM 592 C CA . SER A 1 76 ? 2.566 3.802 30.548 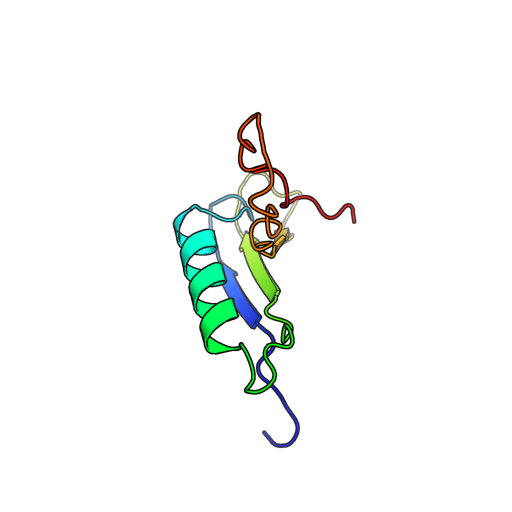1.00 42.75 76 SER A CA 1
ATOM 593 C C . SER A 1 76 ? 3.485 4.934 30.990 1.00 42.75 76 SER A C 1
ATOM 595 O O . SER A 1 76 ? 4.673 4.700 31.215 1.00 42.75 76 SER A O 1
ATOM 597 N N . CYS A 1 77 ? 2.967 6.161 31.062 1.00 37.62 77 CYS A N 1
ATOM 598 C CA . CYS A 1 77 ? 3.666 7.297 31.649 1.00 37.62 77 CYS A CA 1
ATOM 599 C C . CYS A 1 77 ? 3.926 6.991 33.129 1.00 37.62 77 CYS A C 1
ATOM 601 O O . CYS A 1 77 ? 3.155 7.363 34.008 1.00 37.62 77 CYS A O 1
ATOM 603 N N . GLY A 1 78 ? 5.009 6.269 33.387 1.00 40.78 78 GLY A N 1
ATOM 604 C CA . GLY A 1 78 ? 5.509 5.902 34.695 1.00 40.78 78 GLY A CA 1
ATOM 605 C C . GLY A 1 78 ? 7.026 5.967 34.652 1.00 40.78 78 GLY A C 1
ATOM 606 O O . GLY A 1 78 ? 7.662 4.973 34.351 1.00 40.78 78 GLY A O 1
ATOM 607 N N . GLY A 1 79 ? 7.558 7.161 34.931 1.00 42.22 79 GLY A N 1
ATOM 608 C CA . GLY A 1 79 ? 8.910 7.400 35.444 1.00 42.22 79 GLY A CA 1
ATOM 609 C C . GLY A 1 79 ? 10.105 6.955 34.594 1.00 42.22 79 GLY A C 1
ATOM 610 O O . GLY A 1 79 ? 10.471 5.793 34.623 1.00 42.22 79 GLY A O 1
ATOM 611 N N . GLY A 1 80 ? 10.812 7.936 34.020 1.00 47.19 80 GLY A N 1
ATOM 612 C CA . GLY A 1 80 ? 12.238 7.836 33.679 1.00 47.19 80 GLY A CA 1
ATOM 613 C C . GLY A 1 80 ? 12.566 7.057 32.403 1.00 47.19 80 GLY A C 1
ATOM 614 O O . GLY A 1 80 ? 12.256 5.885 32.280 1.00 47.19 80 GLY A O 1
ATOM 615 N N . ASP A 1 81 ? 13.263 7.730 31.491 1.00 49.91 81 ASP A N 1
ATOM 616 C CA . ASP A 1 81 ? 13.822 7.230 30.227 1.00 49.91 81 ASP A CA 1
ATOM 617 C C . ASP A 1 81 ? 12.811 6.988 29.089 1.00 49.91 81 ASP A C 1
ATOM 619 O O . ASP A 1 81 ? 12.021 6.050 29.049 1.00 49.91 81 ASP A O 1
ATOM 623 N N . GLY A 1 82 ? 12.826 7.930 28.140 1.00 42.09 82 GLY A N 1
ATOM 624 C CA . GLY A 1 82 ? 11.854 8.042 27.056 1.00 42.09 82 GLY A CA 1
ATOM 625 C C . GLY A 1 82 ? 11.901 6.877 26.056 1.00 42.09 82 GLY A C 1
ATOM 626 O O . GLY A 1 82 ? 12.986 6.416 25.694 1.00 42.09 82 GLY A O 1
ATOM 627 N N . PRO A 1 83 ? 10.748 6.433 25.528 1.00 44.62 83 PRO A N 1
ATOM 628 C CA . PRO A 1 83 ? 10.703 5.372 24.539 1.00 44.62 83 PRO A CA 1
ATOM 629 C C . PRO A 1 83 ? 10.972 5.961 23.153 1.00 44.62 83 PRO A C 1
ATOM 631 O O . PRO A 1 83 ? 10.231 6.804 22.644 1.00 44.62 83 PRO A O 1
ATOM 634 N N . THR A 1 84 ? 12.047 5.510 22.515 1.00 42.03 84 THR A N 1
ATOM 635 C CA . THR A 1 84 ? 12.247 5.707 21.077 1.00 42.03 84 THR A CA 1
ATOM 636 C C . THR A 1 84 ? 11.159 4.923 20.327 1.00 42.03 84 THR A C 1
ATOM 638 O O . THR A 1 84 ? 10.972 3.738 20.611 1.00 42.03 84 THR A O 1
ATOM 641 N N . PRO A 1 85 ? 10.428 5.519 19.364 1.00 41.75 85 PRO A N 1
ATOM 642 C CA . PRO A 1 85 ? 9.456 4.770 18.577 1.00 41.75 85 PRO A CA 1
ATOM 643 C C . PRO A 1 85 ? 10.199 3.748 17.714 1.00 41.75 85 PRO A C 1
ATOM 645 O O . PRO A 1 85 ? 10.999 4.115 16.848 1.00 41.75 85 PRO A O 1
ATOM 648 N N . CYS A 1 86 ? 9.946 2.459 17.940 1.00 40.38 86 CYS A N 1
ATOM 649 C CA . CYS A 1 86 ? 10.472 1.398 17.093 1.00 40.38 86 CYS A CA 1
ATOM 650 C C . CYS A 1 86 ? 9.798 1.486 15.714 1.00 40.38 86 CYS A C 1
ATOM 652 O O . CYS A 1 86 ? 8.680 1.019 15.524 1.00 40.38 86 CYS A O 1
ATOM 654 N N . LYS A 1 87 ? 10.484 2.078 14.729 1.00 39.81 87 LYS A N 1
ATOM 655 C CA . LYS A 1 87 ? 10.051 2.150 13.319 1.00 39.81 87 LYS A CA 1
ATOM 656 C C . LYS A 1 87 ? 10.094 0.796 12.585 1.00 39.81 87 LYS A C 1
ATOM 658 O O . LYS A 1 87 ? 10.056 0.763 11.361 1.00 39.81 87 LYS A O 1
ATOM 663 N N . SER A 1 88 ? 10.207 -0.324 13.297 1.00 38.88 88 SER A N 1
ATOM 664 C CA . SER A 1 88 ? 10.481 -1.635 12.704 1.00 38.88 88 SER A CA 1
ATOM 665 C C . SER A 1 88 ? 9.333 -2.612 12.927 1.00 38.88 88 SER A C 1
ATOM 667 O O . SER A 1 88 ? 9.489 -3.628 13.598 1.00 38.88 88 SER A O 1
ATOM 669 N N . CYS A 1 89 ? 8.171 -2.330 12.348 1.00 43.56 89 CYS A N 1
ATOM 670 C CA . CYS A 1 89 ? 7.086 -3.309 12.251 1.00 43.56 89 CYS A CA 1
ATOM 671 C C . CYS A 1 89 ? 6.563 -3.354 10.816 1.00 43.56 89 CYS A C 1
ATOM 673 O O . CYS A 1 89 ? 5.409 -3.057 10.549 1.00 43.56 89 CYS A O 1
ATOM 675 N N . ALA A 1 90 ? 7.450 -3.696 9.882 1.00 39.69 90 ALA A N 1
ATOM 676 C CA . ALA A 1 90 ? 7.104 -3.968 8.488 1.00 39.69 90 ALA A CA 1
ATOM 677 C C . ALA A 1 90 ? 7.842 -5.212 7.963 1.00 39.69 90 ALA A C 1
ATOM 679 O O . ALA A 1 90 ? 8.303 -5.242 6.826 1.00 39.69 90 ALA A O 1
ATOM 680 N N . HIS A 1 91 ? 7.995 -6.241 8.799 1.00 36.00 91 HIS A N 1
ATOM 681 C CA . HIS A 1 91 ? 8.485 -7.532 8.327 1.00 36.00 91 HIS A CA 1
ATOM 682 C C . HIS A 1 91 ? 7.686 -8.659 8.970 1.00 36.00 91 HIS A C 1
ATOM 684 O O . HIS A 1 91 ? 7.959 -9.071 10.094 1.00 36.00 91 HIS A O 1
ATOM 690 N N . TRP A 1 92 ? 6.667 -9.132 8.257 1.00 33.38 92 TRP A N 1
ATOM 691 C CA . TRP A 1 92 ? 6.198 -10.499 8.444 1.00 33.38 92 TRP A CA 1
ATOM 692 C C . TRP A 1 92 ? 7.156 -11.385 7.645 1.00 33.38 92 TRP A C 1
ATOM 694 O O . TRP A 1 92 ? 7.341 -11.108 6.456 1.00 33.38 92 TRP A O 1
ATOM 704 N N . PRO A 1 93 ? 7.783 -12.411 8.247 1.00 30.88 93 PRO A N 1
ATOM 705 C CA . PRO A 1 93 ? 8.369 -13.463 7.442 1.00 30.88 93 PRO A CA 1
ATOM 706 C C . PRO A 1 93 ? 7.202 -14.204 6.780 1.00 30.88 93 PRO A C 1
ATOM 708 O O . PRO A 1 93 ? 6.221 -14.549 7.446 1.00 30.88 93 PRO A O 1
ATOM 711 N N . LEU A 1 94 ? 7.283 -14.374 5.462 1.00 37.31 94 LEU A N 1
ATOM 712 C CA . LEU A 1 94 ? 6.562 -15.457 4.796 1.00 37.31 94 LEU A CA 1
ATOM 713 C C . LEU A 1 94 ? 7.148 -16.795 5.254 1.00 37.31 94 LEU A C 1
ATOM 715 O O . LEU A 1 94 ? 8.389 -16.851 5.432 1.00 37.31 94 LEU A O 1
#

Sequence (94 aa):
MRGLSLVGWYHSHPFGHALPSLQDIDAQMDYQLKLQGS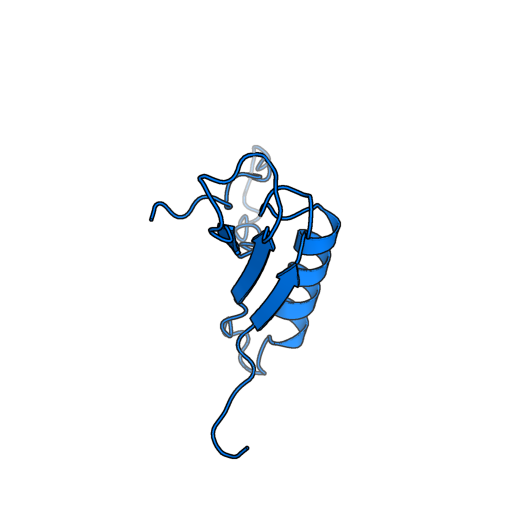NNSFQPCLALICGPYYHGNQGSESKISPFWVMPPPEVSCGGGDGPTPCKSCAHWPL

Solvent-accessible surface area (backbone atoms only — not comparable to full-atom values): 6160 Å² total; per-residue (Å²): 140,83,95,78,76,90,48,58,53,72,55,71,32,55,70,36,69,40,60,83,49,72,70,52,51,53,50,48,52,54,49,43,61,71,52,45,45,98,77,80,48,86,51,68,50,46,38,36,28,30,9,57,58,24,84,90,41,76,77,89,47,59,43,73,31,78,45,57,83,76,74,78,76,84,72,73,93,69,80,83,82,84,82,78,82,79,89,79,63,81,74,80,83,129

InterPro domains:
  IPR028090 JAB domain, prokaryotic [PF14464] (2-26)
  IPR037518 MPN domain [PS50249] (1-69)
  IPR050242 JAMM/MPN+ metalloenzymes, peptidase M67A [PTHR10410] (2-77)

pLDDT: mean 77.52, std 21.97, range [30.88, 98.44]

Nearest PDB structures (foldseek):
  4p86-assembly1_A  TM=4.091E-01  e=4.503E+00  Bacillus subtilis